Protein AF-A0A1L8CZ71-F1 (afdb_monomer)

Organism: NCBI:txid661089

pLDDT: mean 92.21, std 8.01, range [50.03, 97.56]

Solvent-accessible surface area (backbone atoms only — not comparable to full-atom values): 3788 Å² total; per-residue (Å²): 107,70,68,56,43,50,64,38,45,44,70,49,102,91,44,79,37,43,58,68,69,59,36,52,49,53,52,58,70,36,40,77,75,86,36,60,53,67,61,53,51,52,53,52,54,52,52,54,52,52,53,50,53,52,50,53,52,52,53,52,61,62,73,76,108

Structure (mmCIF, N/CA/C/O backbone):
data_AF-A0A1L8CZ71-F1
#
_entry.id   AF-A0A1L8CZ71-F1
#
loop_
_atom_site.group_PDB
_atom_site.id
_atom_site.type_symbol
_atom_site.label_atom_id
_atom_site.label_alt_id
_atom_site.label_comp_id
_atom_site.label_asym_id
_atom_site.label_entity_id
_atom_site.label_seq_id
_atom_site.pdbx_PDB_ins_code
_atom_site.Cartn_x
_atom_site.Cartn_y
_atom_site.Cartn_z
_atom_site.occupancy
_atom_site.B_iso_or_equiv
_atom_site.auth_seq_id
_atom_site.auth_comp_id
_atom_site.auth_asym_id
_atom_site.auth_atom_id
_atom_site.pdbx_PDB_model_num
ATOM 1 N N . MET A 1 1 ? 3.882 -7.337 -3.526 1.00 88.88 1 MET A N 1
ATOM 2 C CA . MET A 1 1 ? 3.245 -6.105 -3.000 1.00 88.88 1 MET A CA 1
ATOM 3 C C . MET A 1 1 ? 3.697 -5.815 -1.574 1.00 88.88 1 MET A C 1
ATOM 5 O O . MET A 1 1 ? 4.201 -4.724 -1.363 1.00 88.88 1 MET A O 1
ATOM 9 N N . ALA A 1 2 ? 3.589 -6.765 -0.633 1.00 89.81 2 ALA A N 1
ATOM 10 C CA . ALA A 1 2 ? 4.083 -6.594 0.741 1.00 89.81 2 ALA A CA 1
ATOM 11 C C . ALA A 1 2 ? 5.579 -6.216 0.802 1.00 89.81 2 ALA A C 1
ATOM 13 O O . ALA A 1 2 ? 5.909 -5.174 1.356 1.00 89.81 2 ALA A O 1
ATOM 14 N N . ASP A 1 3 ? 6.452 -6.959 0.110 1.00 93.88 3 ASP A N 1
ATOM 15 C CA . ASP A 1 3 ? 7.891 -6.635 0.059 1.00 93.88 3 ASP A CA 1
ATOM 16 C C . ASP A 1 3 ? 8.164 -5.246 -0.532 1.00 93.88 3 ASP A C 1
ATOM 18 O O . ASP A 1 3 ? 9.091 -4.549 -0.132 1.00 93.88 3 ASP A O 1
ATOM 22 N N . SER A 1 4 ? 7.354 -4.826 -1.509 1.00 94.69 4 SER A N 1
ATOM 23 C CA . SER A 1 4 ? 7.476 -3.510 -2.142 1.00 94.69 4 SER A CA 1
ATOM 24 C C . SER A 1 4 ? 7.081 -2.396 -1.177 1.00 94.69 4 SER A C 1
ATOM 26 O O . SER A 1 4 ? 7.764 -1.379 -1.118 1.00 94.69 4 SER A O 1
ATOM 28 N N . LEU A 1 5 ? 6.006 -2.600 -0.412 1.00 94.12 5 LEU A N 1
ATOM 29 C CA . LEU A 1 5 ? 5.555 -1.680 0.626 1.00 94.12 5 LEU A CA 1
ATOM 30 C C . LEU A 1 5 ? 6.649 -1.502 1.685 1.00 94.12 5 LEU A C 1
ATOM 32 O O . LEU A 1 5 ? 7.091 -0.379 1.909 1.00 94.12 5 LEU A O 1
ATOM 36 N N . GLU A 1 6 ? 7.166 -2.608 2.225 1.00 95.06 6 GLU A N 1
ATOM 37 C CA . GLU A 1 6 ? 8.262 -2.593 3.198 1.00 95.06 6 GLU A CA 1
ATOM 38 C C . GLU A 1 6 ? 9.522 -1.931 2.621 1.00 95.06 6 GLU A C 1
ATOM 40 O O . GLU A 1 6 ? 10.122 -1.053 3.236 1.00 95.06 6 GLU A O 1
ATOM 45 N N . ALA A 1 7 ? 9.907 -2.277 1.393 1.00 95.75 7 ALA A N 1
ATOM 46 C CA . ALA A 1 7 ? 11.061 -1.686 0.726 1.00 95.75 7 ALA A CA 1
ATOM 47 C C . ALA A 1 7 ? 10.948 -0.162 0.534 1.00 95.75 7 ALA A C 1
ATOM 49 O O . ALA A 1 7 ? 11.975 0.527 0.485 1.00 95.75 7 ALA A O 1
ATOM 50 N N . ILE A 1 8 ? 9.732 0.367 0.373 1.00 95.81 8 ILE A N 1
ATOM 51 C CA . ILE A 1 8 ? 9.482 1.804 0.240 1.00 95.81 8 ILE A CA 1
ATOM 52 C C . ILE A 1 8 ? 9.524 2.483 1.612 1.00 95.81 8 ILE A C 1
ATOM 54 O O . ILE A 1 8 ? 10.141 3.545 1.721 1.00 95.81 8 ILE A O 1
ATOM 58 N N . THR A 1 9 ? 8.918 1.881 2.637 1.00 96.88 9 THR A N 1
ATOM 59 C CA . THR A 1 9 ? 8.776 2.487 3.971 1.00 96.88 9 THR A CA 1
ATOM 60 C C . THR A 1 9 ? 9.996 2.322 4.867 1.00 96.88 9 THR A C 1
ATOM 62 O O . THR A 1 9 ? 10.187 3.110 5.788 1.00 96.88 9 THR A O 1
ATOM 65 N N . SER A 1 10 ? 10.843 1.333 4.599 1.00 96.81 10 SER A N 1
ATOM 66 C CA . SER A 1 10 ? 12.037 1.068 5.397 1.00 96.81 10 SER A CA 1
ATOM 67 C C . SER A 1 10 ? 13.205 1.982 5.023 1.00 96.81 10 SER A C 1
ATOM 69 O O . SER A 1 10 ? 13.498 2.234 3.846 1.00 96.81 10 SER A O 1
ATOM 71 N N . ASP A 1 11 ? 13.914 2.439 6.054 1.00 96.75 11 ASP A N 1
ATOM 72 C CA . ASP A 1 11 ? 15.194 3.126 5.923 1.00 96.75 11 ASP A CA 1
ATOM 73 C C . ASP A 1 11 ? 16.259 2.188 5.343 1.00 96.75 11 ASP A C 1
ATOM 75 O O . ASP A 1 11 ? 16.348 1.004 5.666 1.00 96.75 11 ASP A O 1
ATOM 79 N N . ARG A 1 12 ? 17.117 2.743 4.491 1.00 93.50 12 ARG A N 1
ATOM 80 C CA . ARG A 1 12 ? 18.314 2.093 3.958 1.00 93.50 12 ARG A CA 1
ATOM 81 C C . ARG A 1 12 ? 19.514 2.984 4.236 1.00 93.50 12 ARG A C 1
ATOM 83 O O . ARG A 1 12 ? 19.378 4.202 4.309 1.00 93.50 12 ARG A O 1
ATOM 90 N N . ILE A 1 13 ? 20.703 2.387 4.316 1.00 95.75 13 ILE A N 1
ATOM 91 C CA . ILE A 1 13 ? 21.968 3.083 4.637 1.00 95.75 13 ILE A CA 1
ATOM 92 C C . ILE A 1 13 ? 22.165 4.358 3.788 1.00 95.75 13 ILE A C 1
ATOM 94 O O . ILE A 1 13 ? 22.705 5.346 4.269 1.00 95.75 13 ILE A O 1
ATOM 98 N N . TYR A 1 14 ? 21.677 4.353 2.543 1.00 93.44 14 TYR A N 1
ATOM 99 C CA . TYR A 1 14 ? 21.801 5.448 1.575 1.00 93.44 14 TYR A CA 1
ATOM 100 C C . TYR A 1 14 ? 20.501 6.232 1.299 1.00 93.44 14 TYR A C 1
ATOM 102 O O . TYR A 1 14 ? 20.514 7.155 0.487 1.00 93.44 14 TYR A O 1
ATOM 110 N N . ARG A 1 15 ? 19.359 5.870 1.898 1.00 94.88 15 ARG A N 1
ATOM 111 C CA . ARG A 1 15 ? 18.067 6.522 1.620 1.00 94.88 15 ARG A CA 1
ATOM 112 C C . ARG A 1 15 ? 17.101 6.344 2.781 1.00 94.88 15 ARG A C 1
ATOM 114 O O . ARG A 1 15 ? 16.865 5.220 3.211 1.00 94.88 15 ARG A O 1
ATOM 121 N N . LYS A 1 16 ? 16.448 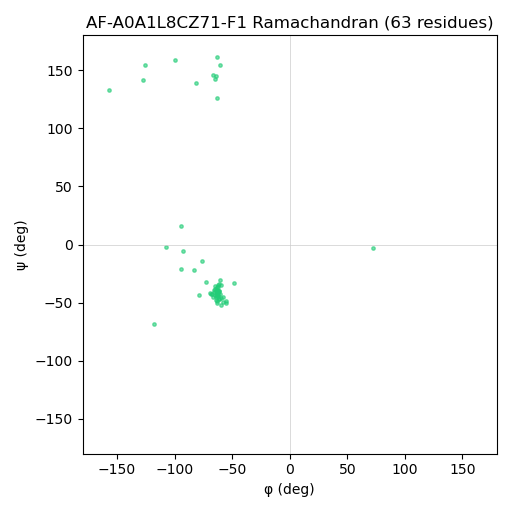7.425 3.200 1.00 96.62 16 LYS A N 1
ATOM 122 C CA . LYS A 1 16 ? 15.307 7.326 4.111 1.00 96.62 16 LYS A CA 1
ATOM 123 C C . LYS A 1 16 ? 14.108 6.632 3.460 1.00 96.62 16 LYS A C 1
ATOM 125 O O . LYS A 1 16 ? 13.887 6.749 2.249 1.00 96.62 16 LYS A O 1
ATOM 130 N N . GLY A 1 17 ? 13.373 5.883 4.268 1.00 96.88 17 GLY A N 1
ATOM 131 C CA . GLY A 1 17 ? 12.068 5.347 3.931 1.00 96.88 17 GLY A CA 1
ATOM 132 C C . GLY A 1 17 ? 11.090 6.477 3.630 1.00 96.88 17 GLY A C 1
ATOM 133 O O . GLY A 1 17 ? 11.274 7.623 4.050 1.00 96.88 17 GLY A O 1
ATOM 134 N N . ARG A 1 18 ? 10.072 6.173 2.834 1.00 97.56 18 ARG A N 1
ATOM 135 C CA . ARG A 1 18 ? 8.982 7.099 2.517 1.00 97.56 18 ARG A CA 1
ATOM 136 C C . ARG A 1 18 ? 7.777 6.773 3.383 1.00 97.56 18 ARG A C 1
ATOM 138 O O . ARG A 1 18 ? 7.657 5.667 3.898 1.00 97.56 18 ARG A O 1
ATOM 145 N N . ASP A 1 19 ? 6.889 7.742 3.542 1.00 96.31 19 ASP A N 1
ATOM 146 C CA . ASP A 1 19 ? 5.656 7.513 4.279 1.00 96.31 19 ASP A CA 1
ATOM 147 C C . ASP A 1 19 ? 4.766 6.457 3.596 1.00 96.31 19 ASP A C 1
ATOM 149 O O . ASP A 1 19 ? 4.900 6.126 2.411 1.00 96.31 19 ASP A O 1
ATOM 153 N N . PHE A 1 20 ? 3.839 5.922 4.384 1.00 92.75 20 PHE A N 1
ATOM 154 C CA . PHE A 1 20 ? 2.936 4.865 3.951 1.00 92.75 20 PHE A CA 1
ATOM 155 C C . PHE A 1 20 ? 2.012 5.323 2.811 1.00 92.75 20 PHE A C 1
ATOM 157 O O . PHE A 1 20 ? 1.755 4.558 1.885 1.00 92.75 20 PHE A O 1
ATOM 164 N N . SER A 1 21 ? 1.562 6.586 2.822 1.00 93.38 21 SER A N 1
ATOM 165 C CA . SER A 1 21 ? 0.721 7.143 1.752 1.00 93.38 21 SER A CA 1
ATOM 166 C C . SER A 1 21 ? 1.425 7.164 0.398 1.00 93.38 21 SER A C 1
ATOM 168 O O . SER A 1 21 ? 0.838 6.781 -0.613 1.00 93.38 21 SER A O 1
ATOM 170 N N . PHE A 1 22 ? 2.702 7.537 0.377 1.00 96.25 22 PHE A N 1
ATOM 171 C CA . PHE A 1 22 ? 3.540 7.526 -0.809 1.00 96.25 22 PHE A CA 1
ATOM 172 C C . PHE A 1 22 ? 3.710 6.102 -1.343 1.00 96.25 22 PHE A C 1
ATOM 174 O O . PHE A 1 22 ? 3.610 5.876 -2.547 1.00 96.25 22 PHE A O 1
ATOM 181 N N . ALA A 1 23 ? 3.928 5.129 -0.456 1.00 95.62 23 ALA A N 1
ATOM 182 C CA . ALA A 1 23 ? 4.060 3.732 -0.851 1.00 95.62 23 ALA A CA 1
ATOM 183 C C . ALA A 1 23 ? 2.774 3.173 -1.480 1.00 95.62 23 ALA A C 1
ATOM 185 O O . ALA A 1 23 ? 2.835 2.509 -2.516 1.00 95.62 23 ALA A O 1
ATOM 186 N N . LEU A 1 24 ? 1.611 3.481 -0.897 1.00 94.50 24 LEU A N 1
ATOM 187 C CA . LEU A 1 24 ? 0.312 3.088 -1.450 1.00 94.50 24 LEU A CA 1
ATOM 188 C C . LEU A 1 24 ? 0.056 3.718 -2.822 1.00 94.50 24 LEU A C 1
ATOM 190 O O . LEU A 1 24 ? -0.429 3.035 -3.725 1.00 94.50 24 LEU A O 1
ATOM 194 N N . GLU A 1 25 ? 0.406 4.992 -3.001 1.00 95.88 25 GLU A N 1
ATOM 195 C CA . GLU A 1 25 ? 0.244 5.680 -4.282 1.00 95.88 25 GLU A CA 1
ATOM 196 C C . GLU A 1 25 ? 1.155 5.089 -5.366 1.00 95.88 25 GLU A C 1
ATOM 198 O O . GLU A 1 25 ? 0.705 4.860 -6.488 1.00 95.88 25 GLU A O 1
ATOM 203 N N . GLU A 1 26 ? 2.404 4.751 -5.037 1.00 96.81 26 GLU A N 1
ATOM 204 C CA . GLU A 1 26 ? 3.310 4.088 -5.982 1.00 96.81 26 GLU A CA 1
ATOM 205 C C . GLU A 1 26 ? 2.825 2.679 -6.359 1.00 96.81 26 GLU A C 1
ATOM 207 O O . GLU A 1 26 ? 2.879 2.301 -7.533 1.00 96.81 26 GLU A O 1
ATOM 212 N N . ILE A 1 27 ? 2.285 1.914 -5.403 1.00 96.25 27 ILE A N 1
ATOM 213 C CA . ILE A 1 27 ? 1.658 0.610 -5.679 1.00 96.25 27 ILE A CA 1
ATOM 214 C C . ILE A 1 27 ? 0.440 0.784 -6.596 1.00 96.25 27 ILE A C 1
ATOM 216 O O . ILE A 1 27 ? 0.288 0.048 -7.573 1.00 96.25 27 ILE A O 1
ATOM 220 N N . ARG A 1 28 ? -0.403 1.791 -6.337 1.00 95.38 28 ARG A N 1
ATOM 221 C CA . ARG A 1 28 ? -1.573 2.110 -7.166 1.00 95.38 28 ARG A CA 1
ATOM 222 C C . ARG A 1 28 ? -1.168 2.516 -8.582 1.00 95.38 28 ARG A C 1
ATOM 224 O O . ARG A 1 28 ? -1.777 2.058 -9.548 1.00 95.38 28 ARG A O 1
ATOM 231 N N . ARG A 1 29 ? -0.141 3.355 -8.717 1.00 96.62 29 ARG A N 1
ATOM 232 C CA . ARG A 1 29 ? 0.375 3.844 -10.003 1.00 96.62 29 ARG A CA 1
ATOM 233 C C . ARG A 1 29 ? 0.920 2.717 -10.878 1.00 96.62 29 ARG A C 1
ATOM 235 O O . ARG A 1 29 ? 0.752 2.769 -12.092 1.00 96.62 29 ARG A O 1
ATOM 242 N N . ASN A 1 30 ? 1.532 1.704 -10.265 1.00 96.00 30 ASN A N 1
ATOM 243 C CA . ASN A 1 30 ? 2.070 0.526 -10.952 1.00 96.00 30 ASN A CA 1
ATOM 244 C C . ASN A 1 30 ? 1.082 -0.662 -10.980 1.00 96.00 30 ASN A C 1
ATOM 246 O O . ASN A 1 30 ? 1.461 -1.805 -11.260 1.00 96.00 30 ASN A O 1
ATOM 250 N N . SER A 1 31 ? -0.200 -0.404 -10.704 1.00 95.44 31 SER A N 1
ATOM 251 C CA . SER A 1 31 ? -1.275 -1.372 -10.919 1.00 95.44 31 SER A CA 1
ATOM 252 C C . SER A 1 31 ? -1.416 -1.687 -12.412 1.00 95.44 31 SER A C 1
ATOM 254 O O . SER A 1 31 ? -1.242 -0.803 -13.251 1.00 95.44 31 SER A O 1
ATOM 256 N N . LYS A 1 32 ? -1.752 -2.939 -12.749 1.00 94.69 32 LYS A N 1
ATOM 257 C CA . LYS A 1 32 ? -1.848 -3.482 -14.124 1.00 94.69 32 LYS A CA 1
ATOM 258 C C . LYS A 1 32 ? -0.510 -3.705 -14.833 1.00 94.69 32 LYS A C 1
ATOM 260 O O . LYS A 1 32 ? -0.517 -4.210 -15.951 1.00 94.69 32 LYS A O 1
ATOM 265 N N . THR A 1 33 ? 0.617 -3.354 -14.216 1.00 95.31 33 THR A N 1
ATOM 266 C CA . THR A 1 33 ? 1.954 -3.634 -14.759 1.00 95.31 33 THR A CA 1
ATOM 267 C C . THR A 1 33 ? 2.739 -4.540 -13.820 1.00 95.31 33 THR A C 1
ATOM 269 O O . THR A 1 33 ? 2.974 -5.700 -14.138 1.00 95.31 33 THR A O 1
ATOM 272 N N . GLN A 1 34 ? 3.116 -4.031 -12.649 1.00 94.94 34 GLN A N 1
ATOM 273 C CA . GLN A 1 34 ? 3.908 -4.757 -11.655 1.00 94.94 34 GLN A CA 1
ATOM 274 C C . GLN A 1 34 ? 3.034 -5.443 -10.603 1.00 94.94 34 GLN A C 1
ATOM 276 O O . GLN A 1 34 ? 3.481 -6.381 -9.944 1.00 94.94 34 GLN A O 1
ATOM 281 N N . PHE A 1 35 ? 1.796 -4.972 -10.443 1.00 96.38 35 PHE A N 1
ATOM 282 C CA . PHE A 1 35 ? 0.855 -5.478 -9.453 1.00 96.38 35 PHE A CA 1
ATOM 283 C C . PHE A 1 35 ? -0.480 -5.854 -10.084 1.00 96.38 35 PHE A C 1
ATOM 285 O O . PHE A 1 35 ? -1.000 -5.143 -10.953 1.00 96.38 35 PHE A O 1
ATOM 292 N N . ASP A 1 36 ? -1.049 -6.949 -9.585 1.00 96.44 36 ASP A N 1
ATOM 293 C CA . ASP A 1 36 ? -2.403 -7.366 -9.920 1.00 96.44 36 ASP A CA 1
ATOM 294 C C . ASP A 1 36 ? -3.417 -6.302 -9.438 1.00 96.44 36 ASP A C 1
ATOM 296 O O . ASP A 1 36 ? -3.390 -5.916 -8.262 1.00 96.44 36 ASP A O 1
ATOM 300 N N . PRO A 1 37 ? -4.298 -5.788 -10.314 1.00 96.25 37 PRO A N 1
ATOM 301 C CA . PRO A 1 37 ? -5.263 -4.751 -9.955 1.00 96.25 37 PRO A CA 1
ATOM 302 C C . PRO A 1 37 ? -6.260 -5.158 -8.873 1.00 96.25 37 PRO A C 1
ATOM 304 O O . PRO A 1 37 ? -6.659 -4.305 -8.081 1.00 96.25 37 PRO A O 1
ATOM 307 N N . GLU A 1 38 ? -6.661 -6.427 -8.831 1.00 96.69 38 GLU A N 1
ATOM 308 C CA . GLU A 1 38 ? -7.598 -6.942 -7.833 1.00 96.69 38 GLU A CA 1
ATOM 309 C C . GLU A 1 38 ? -6.944 -6.943 -6.451 1.00 96.69 38 GLU A C 1
ATOM 311 O O . GLU A 1 38 ? -7.511 -6.450 -5.477 1.00 96.69 38 GLU A O 1
ATOM 316 N N . VAL A 1 39 ? -5.683 -7.367 -6.384 1.00 95.12 39 VAL A N 1
ATOM 317 C CA . VAL A 1 39 ? -4.895 -7.358 -5.146 1.00 95.12 39 VAL A CA 1
ATOM 318 C C . VAL A 1 39 ? -4.672 -5.929 -4.630 1.00 95.12 39 VAL A C 1
ATOM 320 O O . VAL A 1 39 ? -4.789 -5.676 -3.429 1.00 95.12 39 VAL A O 1
ATOM 323 N N . VAL A 1 40 ? -4.406 -4.969 -5.523 1.00 95.38 40 VAL A N 1
ATOM 324 C CA . VAL A 1 40 ? -4.290 -3.543 -5.161 1.00 95.38 40 VAL A CA 1
ATOM 325 C C . VAL A 1 40 ? -5.623 -2.985 -4.647 1.00 95.38 40 VAL A C 1
ATOM 327 O O . VAL A 1 40 ? -5.633 -2.205 -3.692 1.00 95.38 40 VAL A O 1
ATOM 330 N N . ALA A 1 41 ? -6.751 -3.390 -5.238 1.00 95.06 41 ALA A N 1
ATOM 331 C CA . ALA A 1 41 ? -8.077 -2.975 -4.785 1.00 95.06 41 ALA A CA 1
ATOM 332 C C . ALA A 1 41 ? -8.389 -3.504 -3.376 1.00 95.06 41 ALA A C 1
ATOM 334 O O . ALA A 1 41 ? -8.852 -2.740 -2.523 1.00 95.06 41 ALA A O 1
ATOM 335 N N . VAL A 1 42 ? -8.066 -4.773 -3.105 1.00 95.81 42 VAL A N 1
ATOM 336 C CA . VAL A 1 42 ? -8.220 -5.372 -1.772 1.00 95.81 42 VAL A CA 1
ATOM 337 C C . VAL A 1 42 ? -7.354 -4.641 -0.748 1.00 95.81 42 VAL A C 1
ATOM 339 O O . VAL A 1 42 ? -7.880 -4.234 0.287 1.00 95.81 42 VAL A O 1
ATOM 342 N N . LEU A 1 43 ? -6.074 -4.379 -1.052 1.00 93.69 43 LEU A N 1
ATOM 343 C CA . LEU A 1 43 ? -5.190 -3.616 -0.161 1.00 93.69 43 LEU A CA 1
ATOM 344 C C . LEU A 1 43 ? -5.786 -2.250 0.190 1.00 93.69 43 LEU A C 1
ATOM 346 O O . LEU A 1 43 ? -5.846 -1.891 1.364 1.00 93.69 43 LEU A O 1
ATOM 350 N N . LYS A 1 44 ? -6.256 -1.504 -0.818 1.00 91.25 44 LYS A N 1
ATOM 351 C CA . LYS A 1 44 ? -6.873 -0.190 -0.612 1.00 91.25 44 LYS A CA 1
ATOM 352 C C . LYS A 1 44 ? -8.072 -0.285 0.334 1.00 91.25 44 LYS A C 1
ATOM 354 O O . LYS A 1 44 ? -8.132 0.469 1.299 1.00 91.25 44 LYS A O 1
ATOM 359 N N . SER A 1 45 ? -8.987 -1.224 0.086 1.00 94.19 45 SER A N 1
ATOM 360 C CA . SER A 1 45 ? -10.176 -1.401 0.930 1.00 94.19 45 SER A CA 1
ATOM 361 C C . SER A 1 45 ? -9.838 -1.812 2.367 1.00 94.19 45 SER A C 1
ATOM 363 O O . SER A 1 45 ? -10.454 -1.310 3.304 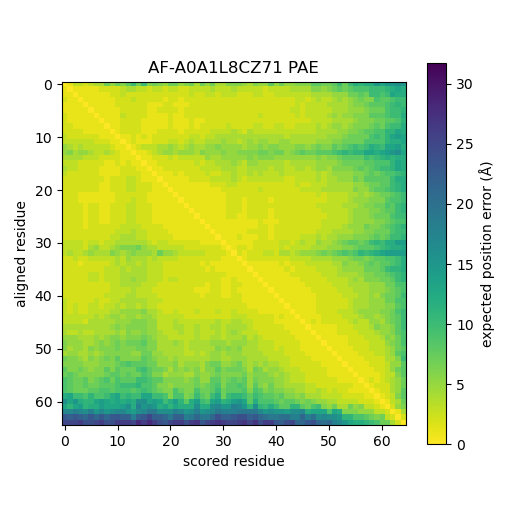1.00 94.19 45 SER A O 1
ATOM 365 N N . GLY A 1 46 ? -8.834 -2.678 2.550 1.00 93.50 46 GLY A N 1
ATOM 366 C CA . GLY A 1 46 ? -8.378 -3.109 3.870 1.00 93.50 46 GLY A CA 1
ATOM 367 C C . GLY A 1 46 ? -7.798 -1.950 4.674 1.00 93.50 46 GLY A C 1
ATO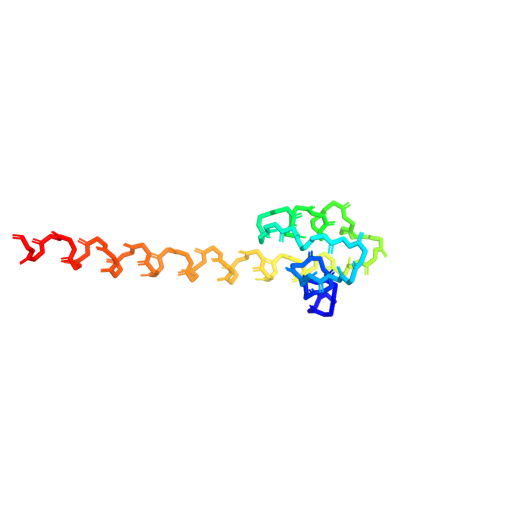M 368 O O . GLY A 1 46 ? -8.213 -1.720 5.805 1.00 93.50 46 GLY A O 1
ATOM 369 N N . VAL A 1 47 ? -6.912 -1.162 4.055 1.00 91.19 47 VAL A N 1
ATOM 370 C CA . VAL A 1 47 ? -6.315 0.020 4.695 1.00 91.19 47 VAL A CA 1
ATOM 371 C C . VAL A 1 47 ? -7.375 1.064 5.044 1.00 91.19 47 VAL A C 1
ATOM 373 O O . VAL A 1 47 ? -7.343 1.613 6.140 1.00 91.19 47 VAL A O 1
ATOM 376 N N . GLU A 1 48 ? -8.319 1.349 4.141 1.00 90.81 48 GLU A N 1
ATOM 377 C CA . GLU A 1 48 ? -9.394 2.320 4.395 1.00 90.81 48 GLU A CA 1
ATOM 378 C C . GLU A 1 48 ? -10.279 1.905 5.573 1.00 90.81 48 GLU A C 1
ATOM 380 O O . GLU A 1 48 ? -10.643 2.752 6.393 1.00 90.81 48 GLU A O 1
ATOM 385 N N . LYS A 1 49 ? -10.589 0.609 5.678 1.00 92.81 49 LYS A N 1
ATOM 386 C CA . LYS A 1 49 ? -11.351 0.053 6.795 1.00 92.81 49 LYS A CA 1
ATOM 387 C C . LYS A 1 49 ? -10.598 0.214 8.116 1.00 92.8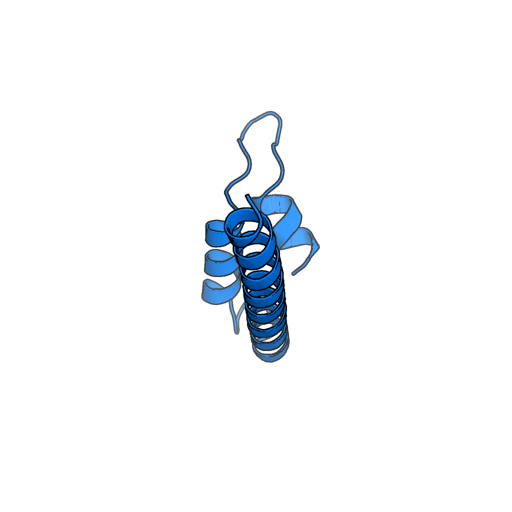1 49 LYS A C 1
ATOM 389 O O . LYS A 1 49 ? -11.156 0.754 9.064 1.00 92.81 49 LYS A O 1
ATOM 394 N N . GLU A 1 50 ? -9.330 -0.182 8.157 1.00 92.31 50 GLU A N 1
ATOM 395 C CA . GLU A 1 50 ? -8.516 -0.093 9.373 1.00 92.31 50 GLU A CA 1
ATOM 396 C C . GLU A 1 50 ? -8.334 1.362 9.831 1.00 92.31 50 GLU A C 1
ATOM 398 O O . GLU A 1 50 ? -8.468 1.680 11.011 1.00 92.31 50 GLU A O 1
ATOM 403 N N . LEU A 1 51 ? -8.131 2.291 8.889 1.00 88.81 51 LEU A N 1
ATOM 404 C CA . LEU A 1 51 ? -8.060 3.721 9.196 1.00 88.81 51 LEU A CA 1
ATOM 405 C C . LEU A 1 51 ? -9.368 4.264 9.780 1.00 88.81 51 LEU A C 1
ATOM 407 O O . LEU A 1 51 ? -9.328 5.162 10.621 1.00 88.81 51 LEU A O 1
ATOM 411 N N . ALA A 1 52 ? -10.518 3.778 9.309 1.00 90.31 52 ALA A N 1
ATOM 412 C CA . ALA A 1 52 ? -11.815 4.171 9.846 1.00 90.31 52 ALA A CA 1
ATOM 413 C C . ALA A 1 52 ? -12.001 3.657 11.282 1.00 90.31 52 ALA A C 1
ATOM 415 O O . ALA A 1 52 ? -12.424 4.426 12.143 1.00 90.31 52 ALA A O 1
ATOM 416 N N . GLU A 1 53 ? -11.615 2.408 11.549 1.00 93.62 53 GLU A N 1
ATOM 417 C CA . GLU A 1 53 ? -11.683 1.795 12.881 1.00 93.62 53 GLU A CA 1
ATOM 418 C C . GLU A 1 53 ? -10.765 2.509 13.885 1.00 93.62 53 GLU A C 1
ATOM 420 O O . GLU A 1 53 ? -11.209 2.862 14.979 1.00 93.62 53 GLU A O 1
ATOM 425 N N . ILE A 1 54 ? -9.521 2.814 13.496 1.00 92.19 54 ILE A N 1
ATOM 426 C CA . IL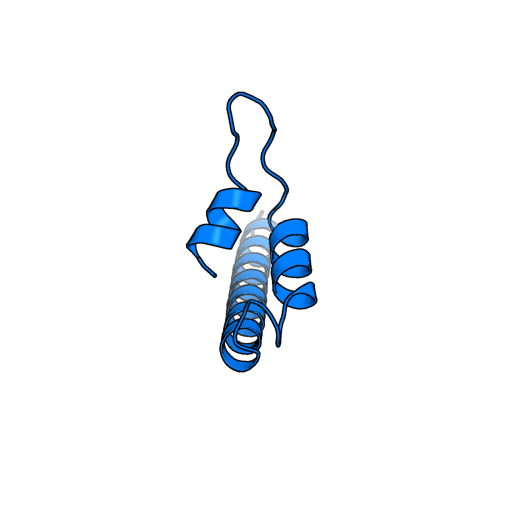E A 1 54 ? -8.579 3.574 14.334 1.00 92.19 54 ILE A CA 1
ATOM 427 C C . ILE A 1 54 ? -9.137 4.966 14.633 1.00 92.19 54 ILE A C 1
ATOM 429 O O . ILE A 1 54 ? -9.141 5.391 15.785 1.00 92.19 54 ILE A O 1
ATOM 433 N N . LYS A 1 55 ? -9.653 5.678 13.619 1.00 91.06 55 LYS A N 1
ATOM 434 C CA . LYS A 1 55 ? -10.267 6.998 13.826 1.00 91.06 55 LYS A CA 1
ATOM 435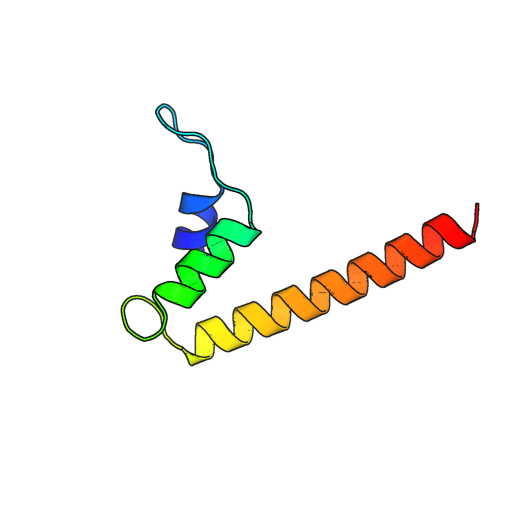 C C . LYS A 1 55 ? -11.426 6.922 14.811 1.00 91.06 55 LYS A C 1
ATOM 437 O O . LYS A 1 55 ? -11.510 7.762 15.697 1.00 91.06 55 LYS A O 1
ATOM 442 N N . GLU A 1 56 ? -12.305 5.933 14.675 1.00 91.38 56 GLU A N 1
ATOM 443 C CA . GLU A 1 56 ? -13.430 5.758 15.592 1.00 91.38 56 GLU A CA 1
ATOM 444 C C . GLU A 1 56 ? -12.958 5.526 17.036 1.00 91.38 56 GLU A C 1
ATOM 446 O O . GLU A 1 56 ? -13.505 6.131 17.957 1.00 91.38 56 GLU A O 1
ATOM 451 N N . GLN A 1 57 ? -11.925 4.703 17.237 1.00 91.25 57 GLN A N 1
ATOM 452 C CA . GLN A 1 57 ? -11.326 4.469 18.555 1.00 91.25 57 GLN A CA 1
ATOM 453 C C . GLN A 1 57 ? -10.716 5.749 19.133 1.00 91.25 57 GLN A C 1
ATOM 455 O O . GLN A 1 57 ? -11.055 6.135 20.249 1.00 91.25 57 GLN A O 1
ATOM 460 N N . THR A 1 58 ? -9.910 6.470 18.350 1.00 91.62 58 THR A N 1
ATOM 461 C CA . THR A 1 58 ? -9.298 7.729 18.795 1.00 91.62 58 THR A CA 1
ATOM 462 C C . THR A 1 58 ? -10.358 8.781 19.143 1.00 91.62 58 THR A C 1
ATOM 464 O O . THR A 1 58 ? -10.224 9.487 20.137 1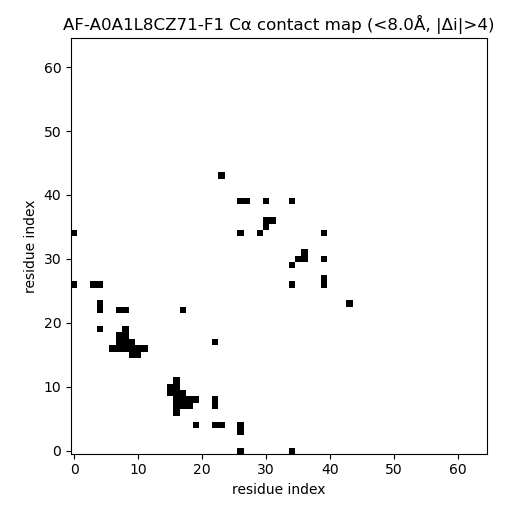.00 91.62 58 THR A O 1
ATOM 467 N N . LEU A 1 59 ? -11.446 8.888 18.369 1.00 89.56 59 LEU A N 1
ATOM 468 C CA . LEU A 1 59 ? -12.540 9.823 18.662 1.00 89.56 59 LEU A CA 1
ATOM 469 C C . LEU A 1 59 ? -13.265 9.482 19.974 1.00 89.56 59 LEU A C 1
ATOM 471 O O . LEU A 1 59 ? -13.671 10.399 20.687 1.00 89.56 59 LEU A O 1
ATOM 475 N N . LYS A 1 60 ? -13.418 8.191 20.299 1.00 86.81 60 LYS A N 1
ATOM 476 C CA . LYS A 1 60 ? -13.991 7.743 21.579 1.00 86.81 60 LYS A CA 1
ATOM 477 C C . LYS A 1 60 ? -13.081 8.105 22.752 1.00 86.81 60 LYS A C 1
ATOM 479 O O . LYS A 1 60 ? -13.561 8.674 23.722 1.00 86.81 60 LYS A O 1
ATOM 484 N N . GLU A 1 61 ? -11.778 7.870 22.624 1.00 86.31 61 GLU A N 1
ATOM 485 C CA . GLU A 1 61 ? -10.7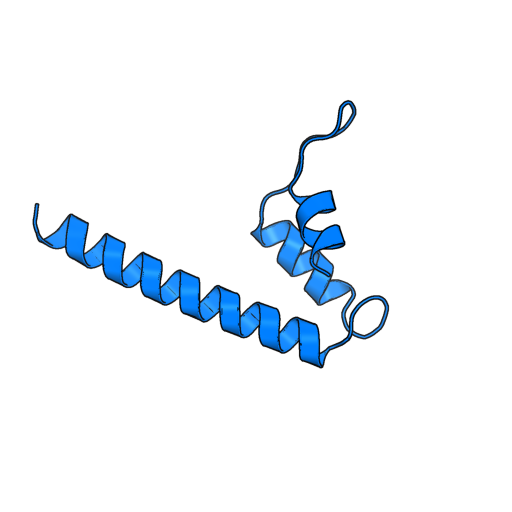91 8.180 23.669 1.00 86.31 61 GLU A CA 1
ATOM 486 C C . GLU A 1 61 ? -10.694 9.686 23.972 1.00 86.31 61 GLU A C 1
ATOM 488 O O . GLU A 1 61 ? -10.612 10.083 25.133 1.00 86.31 61 GLU A O 1
ATOM 493 N N . ILE A 1 62 ? -10.750 10.543 22.943 1.00 84.50 62 ILE A N 1
ATOM 494 C CA . ILE A 1 62 ? -10.707 12.005 23.126 1.00 84.50 62 ILE A CA 1
ATOM 495 C C . ILE A 1 62 ? -12.030 12.536 23.704 1.00 84.50 62 ILE A C 1
ATOM 497 O O . ILE A 1 62 ? -12.021 13.521 24.432 1.00 84.50 62 ILE A O 1
ATOM 501 N N . GLY A 1 63 ? -13.168 11.911 23.384 1.00 66.94 63 GLY A N 1
ATOM 502 C CA . GLY A 1 63 ? -14.488 12.325 23.876 1.00 66.94 63 GLY A CA 1
ATOM 503 C C . GLY A 1 63 ? -14.784 11.944 25.332 1.00 66.94 63 GLY A C 1
ATOM 504 O O . GLY A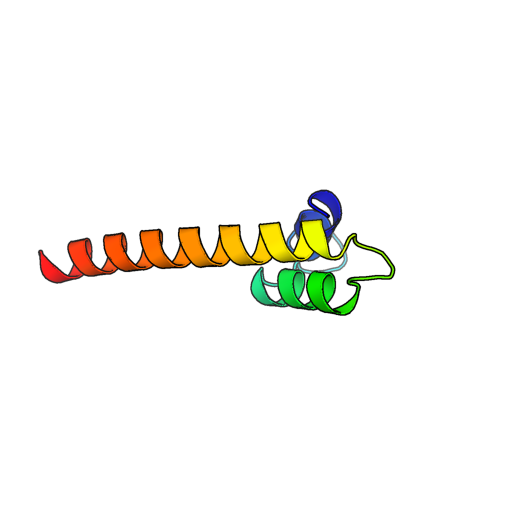 1 63 ? -15.743 12.461 25.902 1.00 66.94 63 GLY A O 1
ATOM 505 N N . GLU A 1 64 ? -13.987 11.052 25.924 1.00 59.41 64 GLU A N 1
ATOM 506 C CA . GLU A 1 64 ? -14.090 10.632 27.330 1.00 59.41 64 GLU A CA 1
ATOM 507 C C . GLU A 1 64 ? -13.193 11.448 28.288 1.00 59.41 64 GLU A C 1
ATOM 509 O O . GLU A 1 64 ? -13.294 11.269 29.503 1.00 59.41 64 GLU A O 1
ATOM 514 N N . THR A 1 65 ? -12.353 12.355 27.767 1.00 50.03 65 THR A N 1
ATOM 515 C CA . THR A 1 65 ? -11.480 13.261 28.548 1.00 50.03 65 THR A CA 1
ATOM 516 C C . THR A 1 65 ? -12.028 14.686 28.566 1.00 50.03 65 THR A C 1
ATOM 518 O O . THR A 1 65 ? -11.980 15.321 29.645 1.00 50.03 65 THR A O 1
#

InterPro domains:
  IPR037522 HD-GYP domain [PS51832] (1-59)

Nearest PDB structures (foldseek):
  4r8z-assembly1_B  TM=9.377E-01  e=2.905E-01  Pseudomonas aeruginosa PAO1
  4me4-assembly1_B  TM=7.535E-01  e=3.836E-01  Persephonella marina EX-H1
  6h4h-assembly1_A  TM=4.168E-01  e=9.382E+00  Homo sapiens

Radius of gyration: 15.06 Å; Cα contacts (8 Å, |Δi|>4): 34; chains: 1; bounding box: 36×21×43 Å

Secondary structure (DSSP, 8-state):
-HHHHHHHHS-BTTBPPPPHHHHHHHHHHTBTTTB-HHHHHHHHHHHHHHHHHHHHHHHHHHHT-

Foldseek 3Di:
DVVQLCVQQPDDPPDHHDDNVVSLVVQVVCDPPPDDVVVNVVVVVVVVVVVVVVVVVVVVVVVVD

Sequence (65 aa):
MADSLEAITSDRIYRKGRDFSFALEEIRRNSKTQFDPEVVAVLKSGVEKELAEIKEQTLKEIGET

Mean predicted aligned error: 4.56 Å